Protein AF-F1A5F0-F1 (afdb_monomer_lite)

Radius of gyration: 14.08 Å; chains: 1; bounding box: 28×44×26 Å

pLDDT: mean 87.58, std 7.2, range [50.03, 95.31]

InterPro domains:
  IPR036397 Ribonuclease H superfamily [G3DSA:3.30.420.10] (3-103)
  IPR038717 Tc1-like transposase, DDE domain [PF13358] (21-102)

Organism: Dictyostelium purpureum (NCBI:txid5786)

Secondary structure (DSSP, 8-state):
---EEEEEE-TT--EEEEEESS---HHHHHHHHHHHHHTT-S-TTPEEEE---GGGG-TTTHHHHHHHHHTTT-EEEEPPTT-GGG-THHHHHHHHHHHHHT-

Sequence (103 aa):
ETYNGFFGISHIGETFYKLNDKPNTPEDLVHFLGQSLQKGFFPPGCVVILDNAPLHGYIEIIPALIELFKARGCTLAYLPTYSPKLNPIELYFFYIKRRFYNK

Structure (mmCIF, N/CA/C/O backbone):
data_AF-F1A5F0-F1
#
_entry.id   AF-F1A5F0-F1
#
loop_
_atom_site.group_PDB
_atom_site.id
_atom_site.type_symbol
_atom_site.labe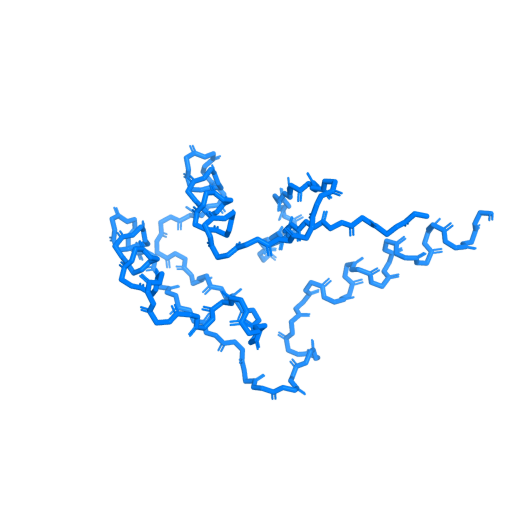l_atom_id
_atom_site.label_alt_id
_atom_site.label_comp_id
_atom_site.label_asym_id
_atom_site.label_entity_id
_atom_site.label_seq_id
_atom_site.pdbx_PDB_ins_code
_atom_site.Cartn_x
_atom_site.Cartn_y
_atom_site.Cartn_z
_atom_site.occupancy
_atom_site.B_iso_or_equiv
_atom_site.auth_seq_id
_atom_site.auth_comp_id
_atom_site.auth_asym_id
_atom_site.auth_atom_id
_atom_site.pdbx_PDB_model_num
ATOM 1 N N . GLU A 1 1 ? 13.393 19.123 -1.236 1.00 56.94 1 GLU A N 1
ATOM 2 C CA . GLU A 1 1 ? 13.825 17.717 -1.381 1.00 56.94 1 GLU A CA 1
ATOM 3 C C . GLU A 1 1 ? 12.606 16.863 -1.686 1.00 56.94 1 GLU A C 1
ATOM 5 O O . GLU A 1 1 ? 11.527 17.177 -1.188 1.00 56.94 1 GLU A O 1
ATOM 10 N N . THR A 1 2 ? 12.745 15.856 -2.546 1.00 64.31 2 THR A N 1
ATOM 11 C CA . THR A 1 2 ? 11.657 14.924 -2.870 1.00 64.31 2 THR A CA 1
ATOM 12 C C . THR A 1 2 ? 11.820 13.698 -1.981 1.00 64.31 2 THR A C 1
ATOM 14 O O . THR A 1 2 ? 12.813 12.9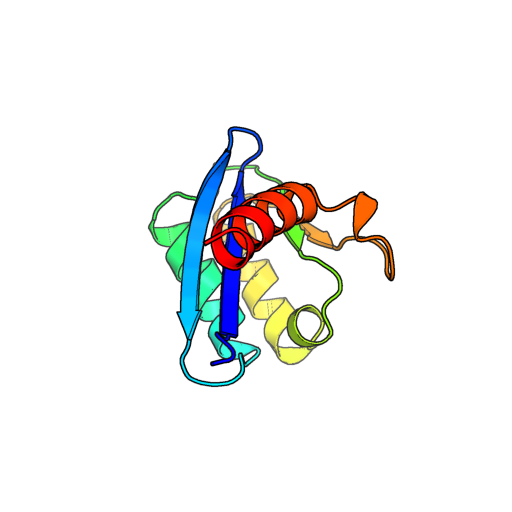91 -2.109 1.00 64.31 2 THR A O 1
ATOM 17 N N . TYR A 1 3 ? 10.876 13.459 -1.073 1.00 73.44 3 TYR A N 1
ATOM 18 C CA . TYR A 1 3 ? 10.885 12.267 -0.223 1.00 73.44 3 TYR A CA 1
ATOM 19 C C . TYR A 1 3 ? 10.136 11.138 -0.932 1.00 73.44 3 TYR A C 1
ATOM 21 O O . TYR A 1 3 ? 8.999 11.334 -1.364 1.00 73.44 3 TYR A O 1
ATOM 29 N N . ASN A 1 4 ? 10.768 9.971 -1.050 1.00 88.69 4 ASN A N 1
ATOM 30 C CA . ASN A 1 4 ? 10.108 8.750 -1.506 1.00 88.69 4 ASN A CA 1
ATOM 31 C C . ASN A 1 4 ? 9.646 7.946 -0.291 1.00 88.69 4 ASN A C 1
ATOM 33 O O . ASN A 1 4 ? 10.110 8.161 0.829 1.00 88.69 4 ASN A O 1
ATOM 37 N N . GLY A 1 5 ? 8.725 7.013 -0.493 1.00 92.56 5 GLY A N 1
ATOM 38 C CA . GLY A 1 5 ? 8.289 6.144 0.587 1.00 92.56 5 GLY A CA 1
ATOM 39 C C . GLY A 1 5 ? 6.998 5.412 0.295 1.00 92.56 5 GLY A C 1
ATOM 40 O O . GLY A 1 5 ? 6.423 5.535 -0.786 1.00 92.56 5 GLY A O 1
ATOM 41 N N . PHE A 1 6 ? 6.550 4.666 1.294 1.00 94.12 6 PHE A N 1
ATOM 42 C CA . PHE A 1 6 ? 5.264 3.988 1.310 1.00 94.12 6 PHE A CA 1
ATOM 43 C C . PHE A 1 6 ? 4.457 4.461 2.510 1.00 94.12 6 PHE A C 1
ATOM 45 O O . PHE A 1 6 ? 5.012 4.761 3.570 1.00 94.12 6 PHE A O 1
ATOM 52 N N . PHE A 1 7 ? 3.142 4.513 2.340 1.00 94.25 7 PHE A N 1
ATOM 53 C CA . PHE A 1 7 ? 2.213 4.919 3.380 1.00 94.25 7 PHE A CA 1
ATOM 54 C C . PHE A 1 7 ? 0.967 4.047 3.289 1.00 94.25 7 PHE A C 1
ATOM 56 O O . PHE A 1 7 ? 0.400 3.867 2.215 1.00 94.25 7 PHE A O 1
ATOM 63 N N . GLY A 1 8 ? 0.550 3.514 4.427 1.00 94.69 8 GLY A N 1
ATOM 64 C CA . GLY A 1 8 ? -0.690 2.784 4.609 1.00 94.69 8 GLY A CA 1
ATOM 65 C C . GLY A 1 8 ? -1.543 3.466 5.666 1.00 94.69 8 GLY A C 1
ATOM 66 O O . GLY A 1 8 ? -1.026 4.059 6.617 1.00 94.69 8 GLY A O 1
ATOM 67 N N . ILE A 1 9 ? -2.856 3.363 5.494 1.00 94.25 9 ILE A N 1
ATOM 68 C CA . ILE A 1 9 ? -3.831 3.841 6.464 1.00 94.25 9 ILE A CA 1
ATOM 69 C C . ILE A 1 9 ? -4.962 2.832 6.640 1.00 94.25 9 ILE A C 1
ATOM 71 O O . ILE A 1 9 ? -5.437 2.252 5.665 1.00 94.25 9 ILE A O 1
ATOM 75 N N . SER A 1 10 ? -5.384 2.617 7.884 1.00 92.94 10 SER A N 1
ATOM 76 C CA . SER A 1 10 ? -6.527 1.769 8.207 1.00 92.94 10 SER A CA 1
ATOM 77 C C . SER A 1 10 ? -7.841 2.559 8.182 1.00 92.94 10 SER A C 1
ATOM 79 O O . SER A 1 10 ? -7.866 3.788 8.241 1.00 92.94 10 SER A O 1
ATOM 81 N N . HIS A 1 11 ? -8.968 1.850 8.141 1.00 88.62 11 HIS A N 1
ATOM 82 C CA . HIS A 1 11 ? -10.306 2.455 8.174 1.00 88.62 11 HIS A CA 1
ATOM 83 C C . HIS A 1 11 ? -10.611 3.241 9.466 1.00 88.62 11 HIS A C 1
ATOM 85 O O . HIS A 1 11 ? -11.533 4.052 9.474 1.00 88.62 11 HIS A O 1
ATOM 91 N N . ILE A 1 12 ? -9.837 3.027 10.537 1.00 90.19 12 ILE A N 1
ATOM 92 C CA . ILE A 1 12 ? -9.920 3.780 11.800 1.00 90.19 12 ILE A CA 1
ATOM 93 C C . ILE A 1 12 ? -8.839 4.865 11.926 1.00 90.19 12 ILE A C 1
ATOM 95 O O . ILE A 1 12 ? -8.724 5.507 12.966 1.00 90.19 12 ILE A O 1
ATOM 99 N N . GLY A 1 13 ? -8.055 5.098 10.869 1.00 88.81 13 GLY A N 1
ATOM 100 C CA . GLY A 1 13 ? -7.067 6.173 10.811 1.00 88.81 13 GLY A CA 1
ATOM 101 C C . GLY A 1 13 ? -5.698 5.839 11.408 1.00 88.81 13 GLY A C 1
ATOM 102 O O . GLY A 1 13 ? -4.874 6.743 11.545 1.00 88.81 13 GLY A O 1
ATOM 103 N N . GLU A 1 14 ? -5.421 4.576 11.739 1.00 92.62 14 GLU A N 1
ATOM 104 C CA . GLU A 1 14 ? -4.062 4.151 12.094 1.00 92.62 14 GLU A CA 1
ATOM 105 C C . GLU A 1 14 ? -3.172 4.196 10.857 1.00 92.62 14 GLU A C 1
ATOM 107 O O . GLU A 1 14 ? -3.607 3.847 9.759 1.00 92.62 14 GLU A O 1
ATOM 112 N N . THR A 1 15 ? -1.915 4.597 11.027 1.00 93.75 15 THR A N 1
ATOM 113 C CA . THR A 1 15 ? -0.981 4.764 9.914 1.00 93.75 15 THR A CA 1
ATOM 114 C C . THR A 1 15 ? 0.252 3.894 10.088 1.00 93.75 15 THR A C 1
ATOM 116 O O . THR A 1 15 ? 0.722 3.648 11.199 1.00 93.75 15 THR A O 1
ATOM 119 N N . PHE A 1 16 ? 0.801 3.451 8.963 1.00 95.31 16 PHE A N 1
ATOM 120 C CA . PHE A 1 16 ? 2.105 2.809 8.899 1.00 95.31 16 PHE A CA 1
ATOM 121 C C . PHE A 1 16 ? 2.836 3.349 7.679 1.00 95.31 16 PHE A C 1
ATOM 123 O O . PHE A 1 16 ? 2.285 3.364 6.580 1.00 95.31 16 PHE A O 1
ATOM 130 N N . TYR A 1 17 ? 4.057 3.841 7.851 1.00 94.69 17 TYR A N 1
ATOM 131 C CA . TYR A 1 17 ? 4.788 4.469 6.757 1.00 94.69 17 TYR A CA 1
ATOM 132 C C . TYR A 1 17 ? 6.288 4.241 6.879 1.00 94.69 17 TYR A C 1
ATOM 134 O O . TYR A 1 17 ? 6.825 4.029 7.965 1.00 94.69 17 TYR A O 1
ATOM 142 N N . LYS A 1 18 ? 6.963 4.306 5.735 1.00 94.31 18 LYS A N 1
ATOM 143 C CA . LYS A 1 18 ? 8.418 4.258 5.626 1.00 94.31 18 LYS A CA 1
ATOM 144 C C . LYS A 1 18 ? 8.853 5.301 4.610 1.00 94.31 18 LYS A C 1
ATOM 146 O O . LYS A 1 18 ? 8.348 5.302 3.491 1.00 94.31 18 LYS A O 1
ATOM 151 N N . LEU A 1 19 ? 9.768 6.178 5.012 1.00 92.69 19 LEU A N 1
ATOM 152 C CA . LEU A 1 19 ? 10.421 7.127 4.114 1.00 92.69 19 LEU A CA 1
ATOM 153 C C . LEU A 1 19 ? 11.719 6.515 3.593 1.00 92.69 19 LEU A C 1
ATOM 155 O O . LEU A 1 19 ? 12.411 5.810 4.327 1.00 92.69 19 LEU A O 1
ATOM 159 N N . ASN A 1 20 ? 12.028 6.801 2.336 1.00 89.56 20 ASN A N 1
ATOM 160 C CA . ASN A 1 20 ? 13.194 6.311 1.624 1.00 89.56 20 ASN A CA 1
ATOM 161 C C . ASN A 1 20 ? 13.915 7.493 0.961 1.00 89.56 20 ASN A C 1
ATOM 163 O O . ASN A 1 20 ? 13.290 8.338 0.314 1.00 89.56 20 ASN A O 1
ATOM 167 N N . ASP A 1 21 ? 15.244 7.507 1.057 1.00 88.75 21 ASP A N 1
ATOM 168 C CA . ASP A 1 21 ? 16.089 8.523 0.407 1.00 88.75 21 ASP A CA 1
ATOM 169 C C . ASP A 1 21 ? 16.289 8.252 -1.094 1.00 88.75 21 ASP A C 1
ATOM 171 O O . ASP A 1 21 ? 16.799 9.088 -1.839 1.00 88.75 21 ASP A O 1
ATOM 175 N N . LYS A 1 22 ? 15.892 7.062 -1.553 1.00 89.12 22 LYS A N 1
ATOM 176 C CA . LYS A 1 22 ? 16.010 6.587 -2.935 1.00 89.12 22 LYS A CA 1
ATOM 177 C C . LYS A 1 22 ? 14.622 6.290 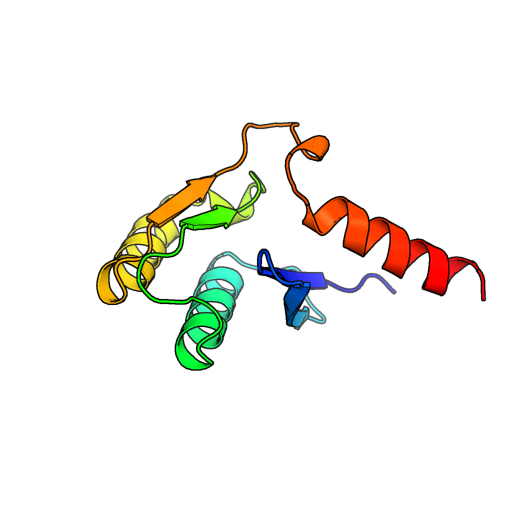-3.513 1.00 89.12 22 LYS A C 1
ATOM 179 O O . LYS A 1 22 ? 13.690 6.076 -2.736 1.00 89.12 22 LYS A O 1
ATOM 184 N N . PRO A 1 23 ? 14.464 6.264 -4.849 1.00 90.62 23 PRO A N 1
ATOM 185 C CA . PRO A 1 23 ? 13.236 5.788 -5.477 1.00 90.62 23 PRO A CA 1
ATOM 186 C C . PRO A 1 23 ? 12.874 4.380 -4.995 1.00 90.62 23 PRO A C 1
ATOM 188 O O . PRO A 1 23 ? 13.758 3.546 -4.816 1.00 90.62 23 PRO A O 1
ATOM 191 N N . ASN A 1 24 ? 11.580 4.135 -4.797 1.00 91.12 24 ASN A N 1
ATOM 192 C CA . ASN A 1 24 ? 11.072 2.841 -4.348 1.00 91.12 24 ASN A CA 1
ATOM 193 C C . ASN A 1 24 ? 11.292 1.755 -5.412 1.00 91.12 24 ASN A C 1
ATOM 195 O O . ASN A 1 24 ? 11.068 2.009 -6.600 1.00 91.12 24 ASN A O 1
ATOM 199 N N . THR A 1 25 ? 11.621 0.536 -4.980 1.00 91.44 25 THR A N 1
ATOM 200 C CA . THR A 1 25 ? 11.616 -0.664 -5.834 1.00 91.44 25 THR A CA 1
ATOM 201 C C . THR A 1 25 ? 10.459 -1.620 -5.488 1.00 91.44 25 THR A C 1
ATOM 203 O O . THR A 1 25 ? 9.849 -1.496 -4.419 1.00 91.44 25 THR A O 1
ATOM 206 N N . PRO A 1 26 ? 10.119 -2.581 -6.369 1.00 90.00 26 PRO A N 1
ATOM 207 C CA . PRO A 1 26 ? 9.161 -3.645 -6.054 1.00 90.00 26 PRO A CA 1
ATOM 208 C C . PRO A 1 26 ? 9.531 -4.445 -4.791 1.00 90.00 26 PRO A C 1
ATOM 210 O O . PRO A 1 26 ? 8.660 -4.804 -3.999 1.00 90.00 26 PRO A O 1
ATOM 213 N N . GLU A 1 27 ? 10.820 -4.679 -4.544 1.00 89.44 27 GLU A N 1
ATOM 214 C CA . GLU A 1 27 ? 11.314 -5.369 -3.347 1.00 89.44 27 GLU A CA 1
ATO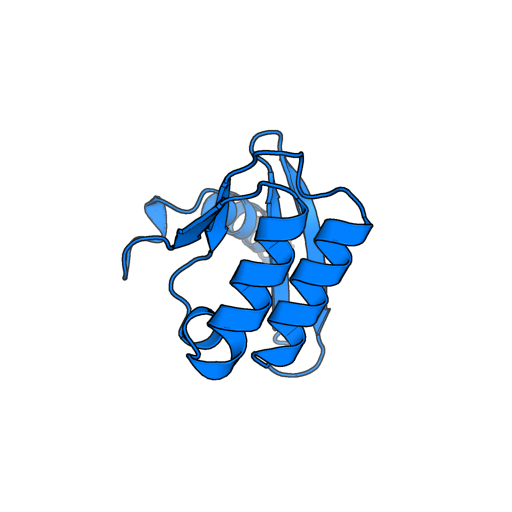M 215 C C . GLU A 1 27 ? 11.065 -4.546 -2.078 1.00 89.44 27 GLU A C 1
ATOM 217 O O . GLU A 1 27 ? 10.676 -5.100 -1.045 1.00 89.44 27 GLU A O 1
ATOM 222 N N . ASP A 1 28 ? 11.227 -3.219 -2.155 1.00 92.31 28 ASP A N 1
ATOM 223 C CA . ASP A 1 28 ? 10.921 -2.331 -1.033 1.00 92.31 28 ASP A CA 1
ATOM 224 C C . ASP A 1 28 ? 9.438 -2.396 -0.647 1.00 92.31 28 ASP A C 1
ATOM 226 O O . ASP A 1 28 ? 9.120 -2.322 0.544 1.00 92.31 28 ASP A O 1
ATOM 230 N N . LEU A 1 29 ? 8.532 -2.578 -1.619 1.00 92.12 29 LEU A N 1
ATOM 231 C CA . LEU A 1 29 ? 7.104 -2.779 -1.351 1.00 92.12 29 LEU A CA 1
ATOM 232 C C . LEU A 1 29 ? 6.868 -4.076 -0.574 1.00 92.12 29 LEU A C 1
ATOM 234 O O . LEU A 1 29 ? 6.183 -4.061 0.449 1.00 92.12 29 LEU A O 1
ATOM 238 N N . VAL A 1 30 ? 7.442 -5.195 -1.030 1.00 91.31 30 VAL A N 1
ATOM 239 C CA . VAL A 1 30 ? 7.310 -6.494 -0.346 1.00 91.31 30 VAL A CA 1
ATOM 240 C C . VAL A 1 30 ? 7.830 -6.387 1.087 1.00 91.31 30 VAL A C 1
ATOM 242 O O . VAL A 1 30 ? 7.178 -6.844 2.029 1.00 91.31 30 VAL A O 1
ATOM 245 N N . HIS A 1 31 ? 8.971 -5.722 1.274 1.00 92.62 31 HIS A N 1
ATOM 246 C CA . HIS A 1 31 ? 9.545 -5.494 2.592 1.00 92.62 31 HIS A CA 1
ATOM 247 C C . HIS A 1 31 ? 8.644 -4.619 3.473 1.00 92.62 31 HIS A C 1
ATOM 249 O O . HIS A 1 31 ? 8.385 -4.967 4.625 1.00 92.62 31 HIS A O 1
ATOM 255 N N . PHE A 1 32 ? 8.131 -3.509 2.938 1.00 94.75 32 PHE A N 1
ATOM 256 C CA . PHE A 1 32 ? 7.226 -2.609 3.649 1.00 94.75 32 PHE A CA 1
ATOM 257 C C . PHE A 1 32 ? 5.953 -3.329 4.114 1.00 94.75 32 PHE A C 1
ATOM 259 O O . PHE A 1 32 ? 5.573 -3.234 5.285 1.00 94.75 32 PHE A O 1
ATOM 266 N N . LEU A 1 33 ? 5.315 -4.099 3.230 1.00 93.31 33 LEU A N 1
ATOM 267 C CA . LEU A 1 33 ? 4.115 -4.869 3.559 1.00 93.31 33 LEU A CA 1
ATOM 268 C C . LEU A 1 33 ? 4.421 -5.985 4.566 1.00 93.31 33 LEU A C 1
ATOM 270 O O . LEU A 1 33 ? 3.666 -6.177 5.519 1.00 93.31 33 LEU A O 1
ATOM 274 N N . GLY A 1 34 ? 5.563 -6.664 4.428 1.00 92.19 34 GLY A N 1
ATOM 275 C CA . GLY A 1 34 ? 6.026 -7.662 5.391 1.00 92.19 34 GLY A CA 1
ATOM 276 C C . GLY A 1 34 ? 6.238 -7.082 6.791 1.00 92.19 34 GLY A C 1
ATOM 277 O O . GLY A 1 34 ? 5.784 -7.660 7.779 1.00 92.19 34 GLY A O 1
ATOM 278 N N . GLN A 1 35 ? 6.865 -5.908 6.891 1.00 94.19 35 GLN A N 1
ATOM 279 C CA . GLN A 1 35 ? 7.047 -5.200 8.160 1.00 94.19 35 GLN A CA 1
ATOM 280 C C . GLN A 1 35 ? 5.713 -4.761 8.766 1.00 94.19 35 GLN A C 1
ATOM 282 O O . GLN A 1 35 ? 5.482 -4.975 9.956 1.00 94.19 35 GLN A O 1
ATOM 287 N N . SER A 1 36 ? 4.822 -4.204 7.946 1.00 94.00 36 SER A N 1
ATOM 288 C CA . SER A 1 36 ? 3.479 -3.788 8.365 1.00 94.00 36 SER A CA 1
ATOM 289 C C . SER A 1 36 ? 2.709 -4.974 8.966 1.00 94.00 36 SER A C 1
ATOM 291 O O . SER A 1 36 ? 2.120 -4.878 10.043 1.00 94.00 36 SER A O 1
ATOM 293 N N . LEU A 1 37 ? 2.807 -6.144 8.330 1.00 89.94 37 LEU A N 1
ATOM 294 C CA . LEU A 1 37 ? 2.201 -7.388 8.799 1.00 89.94 37 LEU A CA 1
ATOM 295 C C . LEU A 1 37 ? 2.796 -7.903 10.114 1.00 89.94 37 LEU A C 1
ATOM 297 O O . LEU A 1 37 ? 2.059 -8.344 11.001 1.00 89.94 37 LEU A O 1
ATOM 301 N N . GLN A 1 38 ? 4.120 -7.854 10.262 1.00 90.00 38 GLN A N 1
ATOM 302 C CA . GLN A 1 38 ? 4.802 -8.235 11.504 1.00 90.00 38 GLN A CA 1
ATOM 303 C C . GLN A 1 38 ? 4.440 -7.308 12.667 1.00 90.00 38 GLN A C 1
ATOM 305 O O . GLN A 1 38 ? 4.366 -7.755 13.808 1.00 90.00 38 GLN A O 1
ATOM 310 N N . LYS A 1 39 ? 4.179 -6.031 12.377 1.00 92.50 39 LYS A N 1
ATOM 311 C CA . LYS A 1 39 ? 3.779 -5.020 13.361 1.00 92.50 39 LYS A CA 1
ATOM 312 C C . LYS A 1 39 ? 2.285 -5.040 13.692 1.00 92.50 39 LYS A C 1
ATOM 314 O O . LYS A 1 39 ? 1.850 -4.236 14.505 1.00 92.50 39 LYS A O 1
ATOM 319 N N . GLY A 1 40 ? 1.519 -5.964 13.106 1.00 90.50 40 GLY A N 1
ATOM 320 C CA . GLY A 1 40 ? 0.091 -6.122 13.389 1.00 90.50 40 GLY A CA 1
ATOM 321 C C . GLY A 1 40 ? -0.799 -5.080 12.714 1.00 90.50 40 GLY A C 1
ATOM 322 O O . GLY A 1 40 ? -1.962 -4.968 13.078 1.00 90.50 40 GLY A O 1
ATOM 323 N N . PHE A 1 41 ? -0.284 -4.346 11.723 1.00 93.25 41 PHE A N 1
ATOM 324 C CA . PHE A 1 41 ? -1.044 -3.310 11.018 1.00 93.25 41 PHE A CA 1
ATOM 325 C C . PHE A 1 41 ? -2.203 -3.869 10.178 1.00 93.25 41 PHE A C 1
ATOM 327 O O . PHE A 1 41 ? -3.150 -3.153 9.872 1.00 93.25 41 PHE A O 1
ATOM 334 N N . PHE A 1 42 ? -2.135 -5.149 9.804 1.00 91.25 42 PHE A N 1
ATOM 335 C CA . PHE A 1 42 ? -3.194 -5.846 9.080 1.00 91.25 42 PHE A CA 1
ATOM 336 C C . PHE A 1 42 ? -3.959 -6.771 10.037 1.00 91.25 42 PHE A C 1
ATOM 338 O O . PHE A 1 42 ? -3.428 -7.826 10.414 1.00 91.25 42 PHE A O 1
ATOM 345 N N . PRO A 1 43 ? -5.190 -6.408 10.443 1.00 89.25 43 PRO A N 1
ATOM 346 C CA . PRO A 1 43 ? -6.055 -7.301 11.198 1.00 89.25 43 PRO A CA 1
ATOM 347 C C . PRO A 1 43 ? -6.362 -8.577 10.397 1.00 89.25 43 PRO A C 1
ATOM 349 O O . PRO A 1 43 ? -6.506 -8.505 9.173 1.00 89.25 43 PRO A O 1
ATOM 352 N N . PRO A 1 44 ? -6.511 -9.745 11.048 1.00 89.06 44 PRO A N 1
ATOM 353 C CA . PRO A 1 44 ? -6.921 -10.967 10.360 1.00 89.06 44 PRO A CA 1
ATOM 354 C C . PRO A 1 44 ? -8.205 -10.760 9.548 1.00 89.06 44 PRO A C 1
ATOM 356 O O . PRO A 1 44 ? -9.162 -10.161 10.038 1.00 89.06 44 PRO A O 1
ATOM 359 N N . GLY A 1 45 ? -8.231 -11.258 8.310 1.00 90.25 45 GLY A N 1
ATOM 360 C CA . GLY A 1 45 ? -9.403 -11.128 7.436 1.00 90.25 45 GLY A CA 1
ATOM 361 C C . GLY A 1 45 ? -9.577 -9.761 6.767 1.00 90.25 45 GLY A C 1
ATOM 362 O O . GLY A 1 45 ? -10.581 -9.554 6.088 1.00 90.25 45 GLY A O 1
ATOM 363 N N . CYS A 1 46 ? -8.647 -8.813 6.938 1.00 92.25 46 CYS A N 1
ATOM 364 C CA . CYS A 1 46 ? -8.790 -7.498 6.319 1.00 92.25 46 CYS A CA 1
ATOM 365 C C . CYS A 1 46 ? -8.605 -7.538 4.794 1.00 92.25 46 CYS A C 1
ATOM 367 O O . CYS A 1 46 ? -7.920 -8.405 4.240 1.00 92.25 46 CYS A O 1
ATOM 369 N N . VAL A 1 47 ? -9.162 -6.531 4.122 1.00 92.56 47 VAL A N 1
ATOM 370 C CA . VAL A 1 47 ? -8.888 -6.258 2.710 1.00 92.56 47 VAL A CA 1
ATOM 371 C C . VAL A 1 47 ? -7.795 -5.199 2.624 1.00 92.56 47 VAL A C 1
ATOM 373 O O . VAL A 1 47 ? -7.960 -4.083 3.115 1.00 92.56 47 VAL A O 1
ATOM 376 N N . VAL A 1 48 ? -6.681 -5.558 1.998 1.00 92.06 48 VAL A N 1
ATOM 377 C CA . VAL A 1 48 ? -5.572 -4.656 1.700 1.00 92.06 48 VAL A CA 1
ATOM 378 C C . VAL A 1 48 ? -5.800 -4.073 0.319 1.00 92.06 48 VAL A C 1
ATOM 380 O O . VAL A 1 48 ? -5.855 -4.808 -0.663 1.00 92.06 48 VAL A O 1
ATOM 383 N N . ILE A 1 49 ? -5.950 -2.754 0.254 1.00 91.81 49 ILE A N 1
ATOM 384 C CA . ILE A 1 49 ? -6.201 -2.029 -0.988 1.00 91.81 49 ILE A CA 1
ATOM 385 C C . ILE A 1 49 ? -4.917 -1.303 -1.383 1.00 91.81 49 ILE A C 1
ATOM 387 O O . ILE A 1 49 ? -4.463 -0.416 -0.661 1.00 91.81 49 ILE A O 1
ATOM 391 N N . LEU A 1 50 ? -4.345 -1.672 -2.526 1.00 91.69 50 LEU A N 1
ATOM 392 C CA . LEU A 1 50 ? -3.239 -0.946 -3.148 1.00 91.69 50 LEU A CA 1
ATOM 393 C C . LEU A 1 50 ? -3.771 -0.036 -4.258 1.00 91.69 50 LEU A C 1
ATOM 395 O O . LEU A 1 50 ? -4.740 -0.371 -4.945 1.00 91.69 50 LEU A O 1
ATOM 399 N N . ASP A 1 51 ? -3.141 1.121 -4.458 1.00 88.12 51 ASP A N 1
ATOM 400 C CA . ASP A 1 51 ? -3.377 1.891 -5.678 1.00 88.12 51 ASP A CA 1
ATOM 401 C C . ASP A 1 51 ? -2.787 1.159 -6.899 1.00 88.12 51 ASP A C 1
ATOM 403 O O . ASP A 1 51 ? -2.043 0.181 -6.771 1.00 88.12 51 ASP A O 1
ATOM 407 N N . ASN A 1 52 ? -3.127 1.625 -8.100 1.00 85.12 52 ASN A N 1
ATOM 408 C CA . ASN A 1 52 ? -2.636 1.024 -9.338 1.00 85.12 52 ASN A CA 1
ATOM 409 C C . ASN A 1 52 ? -1.293 1.628 -9.797 1.00 85.12 52 ASN A C 1
ATOM 411 O O . ASN A 1 52 ? -1.092 1.869 -10.989 1.00 85.12 52 ASN A O 1
ATOM 415 N N . ALA A 1 53 ? -0.391 1.952 -8.862 1.00 84.94 53 ALA A N 1
ATOM 416 C CA . ALA A 1 53 ? 0.958 2.373 -9.222 1.00 84.94 53 ALA A CA 1
ATOM 417 C C . ALA A 1 53 ? 1.664 1.248 -10.006 1.00 84.94 53 ALA A C 1
ATOM 419 O O . ALA A 1 53 ? 1.557 0.085 -9.609 1.00 84.94 53 ALA A O 1
ATOM 420 N N . PRO A 1 54 ? 2.442 1.553 -11.069 1.00 83.44 54 PRO A N 1
ATOM 421 C CA . PRO A 1 54 ? 3.138 0.529 -11.856 1.00 83.44 54 PRO A CA 1
ATOM 422 C C . PRO A 1 54 ? 3.966 -0.438 -10.999 1.00 83.44 54 PRO A C 1
ATOM 424 O O . PRO A 1 54 ? 4.003 -1.633 -11.268 1.00 83.44 54 PRO A O 1
ATOM 427 N N . LEU A 1 55 ? 4.558 0.075 -9.915 1.00 84.81 55 LEU A N 1
ATOM 428 C CA . LEU A 1 55 ? 5.350 -0.681 -8.944 1.00 84.81 55 LEU A CA 1
ATOM 429 C C . LEU A 1 55 ? 4.560 -1.800 -8.241 1.00 84.81 55 LEU A C 1
ATOM 431 O O . LEU A 1 55 ? 5.139 -2.825 -7.899 1.00 84.81 55 LEU A O 1
ATOM 435 N N . HIS A 1 56 ? 3.246 -1.650 -8.063 1.00 80.38 56 HIS A N 1
ATOM 436 C CA . HIS A 1 56 ? 2.400 -2.638 -7.384 1.00 80.38 56 HIS A CA 1
ATOM 437 C C . HIS A 1 56 ? 1.951 -3.794 -8.294 1.00 80.38 56 HIS A C 1
ATOM 439 O O . HIS A 1 56 ? 1.462 -4.812 -7.799 1.00 80.38 56 HIS A O 1
ATOM 445 N N . GLY A 1 57 ? 2.095 -3.632 -9.614 1.00 75.00 57 GLY A N 1
ATOM 446 C CA . GLY A 1 57 ? 1.643 -4.579 -10.636 1.00 75.00 57 GLY A CA 1
ATOM 447 C C . GLY A 1 57 ? 2.755 -5.421 -11.268 1.00 75.00 57 GLY A C 1
ATOM 448 O O . GLY A 1 57 ? 2.502 -6.095 -12.266 1.00 75.00 57 GLY A O 1
ATOM 449 N N . TYR A 1 58 ? 3.982 -5.385 -10.737 1.00 80.44 58 TYR A N 1
ATOM 450 C CA . TYR A 1 58 ? 5.081 -6.198 -11.263 1.00 80.44 58 TYR A CA 1
ATOM 451 C C . TYR A 1 58 ? 4.793 -7.687 -11.056 1.00 80.44 58 TYR A C 1
ATOM 453 O O . TYR A 1 58 ? 4.670 -8.163 -9.928 1.00 80.44 58 TYR A O 1
ATOM 461 N N . ILE A 1 59 ? 4.716 -8.432 -12.161 1.00 75.00 59 ILE A N 1
ATOM 462 C CA . ILE A 1 59 ? 4.311 -9.845 -12.162 1.00 75.00 59 ILE A CA 1
ATOM 463 C C . ILE A 1 59 ? 5.192 -10.722 -11.264 1.00 75.00 59 ILE A C 1
ATOM 465 O O . ILE A 1 59 ? 4.711 -11.692 -10.687 1.00 75.00 59 ILE A O 1
ATOM 469 N N . GLU A 1 60 ? 6.459 -10.343 -11.101 1.00 82.75 60 GLU A N 1
ATOM 470 C CA . GLU A 1 60 ? 7.451 -11.060 -10.300 1.00 82.75 60 GLU A CA 1
ATOM 471 C C . GLU A 1 60 ? 7.156 -11.005 -8.793 1.00 82.75 60 GLU A C 1
ATOM 473 O O . GLU A 1 60 ? 7.425 -11.972 -8.083 1.00 82.75 60 GLU A O 1
ATOM 478 N N . ILE A 1 61 ? 6.555 -9.917 -8.295 1.00 83.69 61 ILE A N 1
ATOM 479 C CA . ILE A 1 61 ? 6.268 -9.753 -6.860 1.00 83.69 61 ILE A CA 1
ATOM 480 C C . ILE A 1 61 ? 4.861 -10.211 -6.466 1.00 83.69 61 ILE A C 1
ATOM 482 O O . ILE A 1 61 ? 4.624 -10.490 -5.291 1.00 83.69 61 ILE A O 1
ATOM 486 N N . ILE A 1 62 ? 3.930 -10.329 -7.421 1.00 84.94 62 ILE A N 1
ATOM 487 C CA . I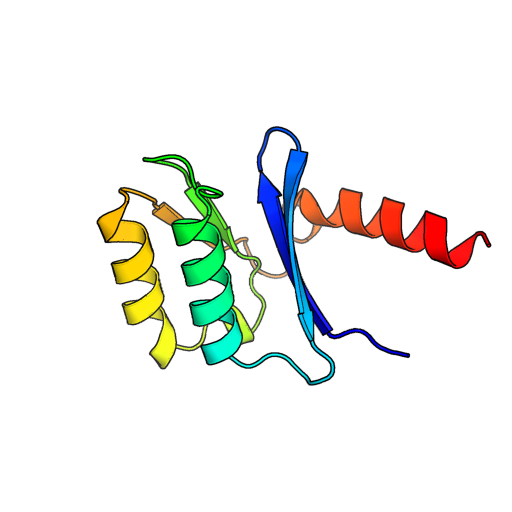LE A 1 62 ? 2.539 -10.737 -7.157 1.00 84.94 62 ILE A CA 1
ATOM 488 C C . ILE A 1 62 ? 2.465 -12.058 -6.364 1.00 84.94 62 ILE A C 1
ATOM 490 O O . ILE A 1 62 ? 1.744 -12.085 -5.363 1.00 84.94 62 ILE A O 1
ATOM 494 N N . PRO A 1 63 ? 3.214 -13.129 -6.711 1.00 88.12 63 PRO A N 1
ATOM 495 C CA . PRO A 1 63 ? 3.198 -14.367 -5.931 1.00 88.12 63 PRO A CA 1
ATOM 496 C C . PRO A 1 63 ? 3.622 -14.161 -4.473 1.00 88.12 63 PRO A C 1
ATOM 498 O O . PRO A 1 63 ? 2.980 -14.684 -3.565 1.00 88.12 63 PRO A O 1
ATOM 501 N N . ALA A 1 64 ? 4.662 -13.353 -4.237 1.00 87.31 64 ALA A N 1
ATOM 502 C CA . ALA A 1 64 ? 5.146 -13.057 -2.892 1.00 87.31 64 ALA A CA 1
ATOM 503 C C . ALA A 1 64 ? 4.106 -12.282 -2.069 1.00 87.31 64 ALA A C 1
ATOM 505 O O . ALA A 1 64 ? 3.902 -12.585 -0.894 1.00 87.31 64 ALA A O 1
ATOM 506 N N . LEU A 1 65 ? 3.411 -11.319 -2.685 1.00 86.88 65 LEU A N 1
ATOM 507 C CA . LEU A 1 65 ? 2.339 -10.569 -2.029 1.00 86.88 65 LEU A CA 1
ATOM 508 C C . LEU A 1 65 ? 1.146 -11.464 -1.680 1.00 86.88 65 LEU A C 1
ATOM 510 O O . LEU A 1 65 ? 0.632 -11.393 -0.564 1.00 86.88 65 LEU A O 1
ATOM 514 N N . ILE A 1 66 ? 0.722 -12.327 -2.607 1.00 87.38 66 ILE A N 1
ATOM 515 C CA . ILE A 1 66 ? -0.385 -13.261 -2.372 1.00 87.38 66 ILE A CA 1
ATOM 516 C C . ILE A 1 66 ? -0.062 -14.183 -1.194 1.00 87.38 66 ILE A C 1
ATOM 518 O O . ILE A 1 66 ? -0.877 -14.300 -0.280 1.00 87.38 66 ILE A O 1
ATOM 522 N N . GLU A 1 67 ? 1.123 -14.797 -1.172 1.00 88.75 67 GLU A N 1
ATOM 523 C CA . GLU A 1 67 ? 1.524 -15.692 -0.080 1.00 88.75 67 GLU A CA 1
ATOM 524 C C . GLU A 1 67 ? 1.636 -14.956 1.264 1.00 88.75 67 GLU A C 1
ATOM 526 O O . GLU A 1 67 ? 1.155 -15.455 2.287 1.00 88.75 67 GLU A O 1
ATOM 531 N N . LEU A 1 68 ? 2.176 -13.731 1.260 1.00 87.25 68 LEU A N 1
ATOM 532 C CA . LEU A 1 68 ? 2.276 -12.886 2.451 1.00 87.25 68 LEU A CA 1
ATOM 533 C C . LEU A 1 68 ? 0.905 -12.639 3.104 1.00 87.25 68 LEU A C 1
ATOM 535 O O . LEU A 1 68 ? 0.770 -12.744 4.325 1.00 87.25 68 LEU A O 1
ATOM 539 N N . PHE A 1 69 ? -0.116 -12.327 2.301 1.00 88.38 69 PHE A N 1
ATOM 540 C CA . PHE A 1 69 ? -1.461 -12.033 2.804 1.00 88.38 69 PHE A CA 1
ATOM 541 C C . PHE A 1 69 ? -2.284 -13.290 3.098 1.00 88.38 69 PHE A C 1
ATOM 543 O O . PHE A 1 69 ? -3.026 -13.321 4.087 1.00 88.38 69 PHE A O 1
ATOM 550 N N . LYS A 1 70 ? -2.105 -14.358 2.313 1.00 86.44 70 LYS A N 1
ATOM 551 C CA . LYS A 1 70 ? -2.781 -15.648 2.505 1.00 86.44 70 LYS A CA 1
ATOM 552 C C . LYS A 1 70 ? -2.479 -16.256 3.870 1.00 86.44 70 LYS A C 1
ATOM 554 O O . LYS A 1 70 ? -3.400 -16.727 4.535 1.00 86.44 70 LYS A O 1
ATOM 559 N N . ALA A 1 71 ? -1.233 -16.161 4.339 1.00 79.81 71 ALA A N 1
ATOM 560 C CA . ALA A 1 71 ? -0.829 -16.625 5.670 1.00 79.81 71 ALA A CA 1
ATOM 561 C C . ALA A 1 71 ? -1.611 -15.966 6.828 1.00 79.81 71 ALA A C 1
ATOM 563 O O . ALA A 1 71 ? -1.573 -16.444 7.960 1.00 79.81 71 ALA A O 1
ATOM 564 N N . ARG A 1 72 ? -2.312 -14.856 6.566 1.00 82.31 72 ARG A N 1
ATOM 565 C CA . ARG A 1 72 ? -3.055 -14.059 7.555 1.00 82.31 72 ARG A CA 1
ATOM 566 C C . ARG A 1 72 ? -4.543 -13.945 7.232 1.00 82.31 72 ARG A C 1
ATOM 568 O O . ARG A 1 72 ? -5.247 -13.155 7.859 1.00 82.31 72 ARG A O 1
ATOM 575 N N . GLY A 1 73 ? -5.013 -14.704 6.240 1.00 89.69 73 GLY A N 1
ATOM 576 C CA . GLY A 1 73 ? -6.387 -14.634 5.747 1.00 89.69 73 GLY A CA 1
ATOM 577 C C . GLY A 1 73 ? -6.760 -13.266 5.172 1.00 89.69 73 GLY A C 1
ATOM 578 O O . GLY A 1 73 ? -7.940 -12.945 5.096 1.00 89.69 73 GLY A O 1
ATOM 579 N N . CYS A 1 74 ? -5.778 -12.437 4.817 1.00 91.75 74 CYS A N 1
ATOM 580 C CA . CYS A 1 74 ? -6.015 -11.119 4.241 1.00 91.75 74 CYS A CA 1
ATOM 581 C C . CYS A 1 74 ? -6.254 -11.247 2.733 1.00 91.75 74 CYS A C 1
ATOM 583 O O . CYS A 1 74 ? -5.652 -12.092 2.070 1.00 91.75 74 CYS A O 1
ATOM 585 N N . THR A 1 75 ? -7.106 -10.383 2.185 1.00 91.00 75 THR A N 1
ATOM 586 C CA . THR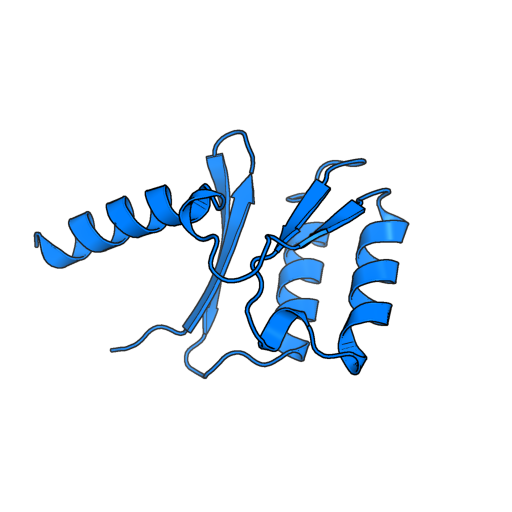 A 1 75 ? -7.359 -10.317 0.737 1.00 91.00 75 THR A CA 1
ATOM 587 C C . THR A 1 75 ? -6.651 -9.108 0.147 1.00 91.00 75 THR A C 1
ATOM 589 O O . THR A 1 75 ? -6.782 -8.010 0.680 1.00 91.00 75 THR A O 1
ATOM 592 N N . LEU A 1 76 ? -5.929 -9.293 -0.956 1.00 89.88 76 LEU A N 1
ATOM 593 C CA . LEU A 1 76 ? -5.323 -8.199 -1.712 1.00 89.88 76 LEU A CA 1
ATOM 594 C C . LEU A 1 76 ? -6.279 -7.729 -2.814 1.00 89.88 76 LEU A C 1
ATOM 596 O O . LEU A 1 76 ? -6.764 -8.539 -3.602 1.00 89.88 76 LEU A O 1
ATOM 600 N N . ALA A 1 77 ? -6.527 -6.425 -2.878 1.00 90.00 77 ALA A N 1
ATOM 601 C CA . ALA A 1 77 ? -7.320 -5.769 -3.907 1.00 90.00 77 ALA A CA 1
ATOM 602 C C . ALA A 1 77 ? -6.580 -4.541 -4.453 1.00 90.00 77 ALA A C 1
ATOM 604 O O . ALA A 1 77 ? -5.781 -3.913 -3.757 1.00 90.00 77 ALA A O 1
ATOM 605 N N . TYR A 1 78 ? -6.883 -4.180 -5.697 1.00 89.62 78 TYR A N 1
ATOM 606 C CA . TYR A 1 78 ? -6.318 -3.011 -6.364 1.00 89.62 78 TYR A CA 1
ATOM 607 C C . TYR A 1 78 ? -7.417 -2.005 -6.678 1.00 89.62 78 TYR A C 1
ATOM 609 O O . TYR A 1 78 ? -8.532 -2.381 -7.050 1.00 89.62 78 TYR A O 1
ATOM 617 N N . LEU A 1 79 ? -7.102 -0.718 -6.559 1.00 90.62 79 LEU A N 1
ATOM 618 C CA . LEU A 1 79 ? -7.994 0.331 -7.035 1.00 90.62 79 LEU A CA 1
ATOM 619 C C . LEU A 1 79 ? -8.072 0.335 -8.567 1.00 90.62 79 LEU A C 1
ATOM 621 O O . LEU A 1 79 ? -7.072 0.061 -9.236 1.00 90.62 79 LEU A O 1
ATOM 625 N N . PRO A 1 80 ? -9.224 0.720 -9.147 1.00 87.69 80 PRO A N 1
ATOM 626 C CA . PRO A 1 80 ? -9.317 0.955 -10.580 1.00 87.69 80 PRO A CA 1
ATOM 627 C C . PRO A 1 80 ? -8.314 2.023 -11.039 1.00 87.69 80 PRO A C 1
ATOM 629 O O . PRO A 1 80 ? -8.041 3.001 -10.333 1.00 87.69 80 PRO A O 1
ATOM 632 N N . THR A 1 81 ? -7.788 1.870 -12.255 1.00 85.44 81 THR A N 1
ATOM 633 C CA . THR A 1 81 ? -6.865 2.844 -12.854 1.00 85.44 81 THR A CA 1
ATOM 634 C C . THR A 1 81 ? -7.484 4.244 -12.878 1.00 85.44 81 THR A C 1
ATOM 636 O O . THR A 1 81 ? -8.689 4.402 -13.081 1.00 85.44 81 THR A O 1
ATOM 639 N N . TYR A 1 82 ? -6.657 5.271 -12.660 1.00 81.44 82 TYR A N 1
ATOM 640 C CA . TYR A 1 82 ? -7.058 6.685 -12.670 1.00 81.44 82 TYR A CA 1
ATOM 641 C C . TYR A 1 82 ? -8.199 7.041 -11.700 1.00 81.44 82 TYR A C 1
ATOM 643 O O . TYR A 1 82 ? -8.902 8.028 -11.909 1.00 81.44 82 TYR A O 1
ATOM 651 N N . SER A 1 83 ? -8.361 6.278 -10.612 1.00 86.06 83 SER A N 1
ATOM 652 C CA . SER A 1 83 ? -9.411 6.501 -9.607 1.00 86.06 83 SER A CA 1
ATOM 653 C C . SER A 1 83 ? -8.872 6.949 -8.237 1.00 86.06 83 SER A C 1
ATOM 655 O O . SER A 1 83 ? -9.245 6.366 -7.219 1.00 86.06 83 SER A O 1
ATOM 657 N N . PRO A 1 84 ? -8.043 8.013 -8.150 1.00 82.75 84 PRO A N 1
ATOM 658 C CA . PRO A 1 84 ? -7.472 8.465 -6.877 1.00 82.75 84 PRO A CA 1
ATOM 659 C C . PRO A 1 84 ? -8.549 8.912 -5.878 1.00 82.75 84 PRO A C 1
ATOM 661 O O . PRO A 1 84 ? -8.372 8.780 -4.675 1.00 82.75 84 PRO A O 1
ATOM 664 N N . LYS A 1 85 ? -9.719 9.361 -6.358 1.00 84.62 85 LYS A N 1
ATOM 665 C CA . LYS A 1 85 ? -10.863 9.730 -5.504 1.00 84.62 85 LYS A CA 1
ATOM 666 C C . LYS A 1 85 ? -11.415 8.562 -4.678 1.00 84.62 85 LYS A C 1
ATOM 668 O O . LYS A 1 85 ? -12.112 8.806 -3.700 1.00 84.62 85 LYS A O 1
ATOM 673 N N . LEU A 1 86 ? -11.134 7.320 -5.081 1.00 86.38 86 LEU A N 1
ATOM 674 C CA . LEU A 1 86 ? -11.516 6.118 -4.340 1.00 86.38 86 LEU A CA 1
ATOM 675 C C . LEU A 1 86 ? -10.481 5.724 -3.283 1.00 86.38 86 LEU A C 1
ATOM 677 O O . LEU A 1 86 ? -10.747 4.809 -2.514 1.00 86.38 86 LEU A O 1
ATOM 681 N N . ASN A 1 87 ? -9.323 6.389 -3.239 1.00 90.00 87 ASN A N 1
ATOM 682 C CA . ASN A 1 87 ? -8.277 6.119 -2.268 1.00 90.00 87 ASN A CA 1
ATOM 683 C C . ASN A 1 87 ? -8.383 7.096 -1.080 1.00 90.00 87 ASN A C 1
ATOM 685 O O . ASN A 1 87 ? -8.017 8.266 -1.225 1.00 90.00 87 ASN A O 1
ATOM 689 N N . PRO A 1 88 ? -8.842 6.663 0.113 1.00 86.44 88 PRO A N 1
ATOM 690 C CA . PRO A 1 88 ? -8.998 7.556 1.264 1.00 86.44 88 PRO A CA 1
ATOM 691 C C . PRO A 1 88 ? -7.689 8.231 1.699 1.00 86.44 88 PRO A C 1
ATOM 693 O O . PRO A 1 88 ? -7.717 9.317 2.281 1.00 86.44 88 PRO A O 1
ATOM 696 N N . ILE A 1 89 ? -6.539 7.624 1.384 1.00 90.69 89 ILE A N 1
ATOM 697 C CA . ILE A 1 89 ? -5.211 8.159 1.702 1.00 90.69 89 ILE A CA 1
ATOM 698 C C . ILE A 1 89 ? -4.945 9.522 1.040 1.00 90.69 89 ILE A C 1
ATOM 700 O O . ILE A 1 89 ? -4.186 10.329 1.573 1.00 90.69 89 ILE A O 1
ATOM 704 N N . GLU A 1 90 ? -5.594 9.819 -0.091 1.00 90.38 90 GLU A N 1
ATOM 705 C CA . GLU A 1 90 ? -5.396 11.073 -0.825 1.00 90.38 90 GLU A CA 1
ATOM 706 C C . GLU A 1 90 ? -5.863 12.278 -0.005 1.00 90.38 90 GLU A C 1
ATOM 708 O O . GLU A 1 90 ? -5.230 13.336 -0.021 1.00 90.38 90 GLU A O 1
ATOM 713 N N . LEU A 1 91 ? -6.926 12.107 0.792 1.00 89.12 91 LEU A N 1
ATOM 714 C CA . LEU A 1 91 ? -7.383 13.130 1.733 1.00 89.12 91 LEU A CA 1
ATOM 715 C C . LEU A 1 91 ? -6.319 13.401 2.803 1.00 89.12 91 LEU A C 1
ATOM 717 O O . LEU A 1 91 ? -6.038 14.558 3.118 1.00 89.12 91 LEU A O 1
ATOM 721 N N . TYR A 1 92 ? -5.674 12.353 3.318 1.00 89.25 92 TYR A N 1
ATOM 722 C CA . TYR A 1 92 ? -4.592 12.487 4.293 1.00 89.25 92 TYR A CA 1
ATOM 723 C C . TYR A 1 92 ? -3.388 13.211 3.691 1.00 89.25 92 TYR A C 1
ATOM 725 O O . TYR A 1 92 ? -2.887 14.166 4.289 1.00 89.25 92 TYR A O 1
ATOM 733 N N . PHE A 1 93 ? -2.964 12.840 2.481 1.00 88.88 93 PHE A N 1
ATOM 734 C CA . PHE A 1 93 ? -1.878 13.541 1.798 1.00 88.88 93 PHE A CA 1
ATOM 735 C C . PHE A 1 93 ? -2.208 15.003 1.509 1.00 88.88 93 PHE A C 1
ATOM 737 O O . PHE A 1 93 ? -1.327 15.852 1.649 1.00 88.88 93 PHE A O 1
ATOM 744 N N . PHE A 1 94 ? -3.454 15.326 1.157 1.00 89.50 94 PHE A N 1
ATOM 745 C CA . PHE A 1 94 ? -3.892 16.710 0.998 1.00 89.50 94 PHE A CA 1
ATOM 746 C C . PHE A 1 94 ? -3.700 17.519 2.290 1.00 89.50 94 PHE A C 1
ATOM 748 O O . PHE A 1 94 ? -3.099 18.597 2.256 1.00 89.50 94 PHE A O 1
ATOM 755 N N . TYR A 1 95 ? -4.132 16.987 3.439 1.00 88.69 95 TYR A N 1
ATOM 756 C CA . TYR A 1 95 ? -3.931 17.635 4.740 1.00 88.69 95 TYR A CA 1
ATOM 757 C C . TYR A 1 95 ? -2.450 17.802 5.093 1.00 88.69 95 TYR A C 1
ATOM 759 O O . TYR A 1 95 ? -2.038 18.890 5.504 1.00 88.69 95 TYR A O 1
ATOM 767 N N . ILE A 1 96 ? -1.650 16.748 4.907 1.00 87.50 96 ILE A N 1
ATOM 768 C CA . ILE A 1 96 ? -0.209 16.757 5.179 1.00 87.50 96 ILE A CA 1
ATOM 769 C C . ILE A 1 96 ? 0.469 17.844 4.340 1.00 87.50 96 ILE A C 1
ATOM 771 O O . ILE A 1 96 ? 1.094 18.748 4.894 1.00 87.50 96 ILE A O 1
ATOM 775 N N . LYS A 1 97 ? 0.277 17.818 3.015 1.00 86.38 97 LYS A N 1
ATOM 776 C CA . LYS A 1 97 ? 0.839 18.805 2.081 1.00 86.38 97 LYS A CA 1
ATOM 777 C C . LYS A 1 97 ? 0.449 20.222 2.478 1.00 86.38 97 LYS A C 1
ATOM 779 O O . LYS A 1 97 ? 1.319 21.074 2.622 1.00 86.38 97 LYS A O 1
ATOM 784 N N . ARG A 1 98 ? -0.839 20.474 2.732 1.00 89.25 98 ARG A N 1
ATOM 785 C CA . ARG A 1 98 ? -1.324 21.798 3.144 1.00 89.25 98 ARG A CA 1
ATOM 786 C C . ARG A 1 98 ? -0.632 22.297 4.414 1.00 89.25 98 ARG A C 1
ATOM 788 O O . ARG A 1 98 ? -0.305 23.475 4.501 1.00 89.25 98 ARG A O 1
ATOM 795 N N . ARG A 1 99 ? -0.378 21.419 5.388 1.00 86.25 99 ARG A N 1
ATOM 796 C CA . ARG A 1 99 ? 0.325 21.781 6.628 1.00 86.25 99 ARG A CA 1
ATOM 797 C C . ARG A 1 99 ? 1.818 22.054 6.419 1.00 86.25 99 ARG A C 1
ATOM 799 O O . ARG A 1 99 ? 2.376 22.845 7.172 1.00 86.25 99 ARG A O 1
ATOM 806 N N . PHE A 1 100 ? 2.450 21.428 5.427 1.00 82.25 100 PHE A N 1
ATOM 807 C CA . PHE A 1 100 ? 3.843 21.700 5.061 1.00 82.25 100 PHE A CA 1
ATOM 808 C C . PHE A 1 100 ? 4.006 22.982 4.237 1.00 82.25 100 PHE A C 1
ATOM 810 O O . PHE A 1 100 ? 4.951 23.721 4.480 1.00 82.25 100 PHE A O 1
ATOM 817 N N . TYR A 1 101 ? 3.092 23.261 3.302 1.00 77.56 101 TYR A N 1
ATOM 818 C CA . TYR A 1 101 ? 3.169 24.441 2.428 1.00 77.56 101 TYR A CA 1
ATOM 819 C C . TYR A 1 101 ? 2.669 25.738 3.076 1.00 77.56 101 TYR A C 1
ATOM 821 O O . TYR A 1 101 ? 3.052 26.812 2.634 1.00 77.56 101 TYR A O 1
ATOM 829 N N . ASN A 1 102 ? 1.830 25.657 4.113 1.00 69.75 102 ASN A N 1
ATOM 830 C CA . ASN A 1 102 ? 1.340 26.828 4.852 1.00 69.75 102 ASN A CA 1
ATOM 831 C C . ASN A 1 102 ? 2.247 27.215 6.039 1.00 69.75 102 ASN A C 1
ATOM 833 O O . ASN A 1 102 ? 1.757 27.781 7.018 1.00 69.75 102 ASN A O 1
ATOM 837 N N . LYS A 1 103 ? 3.532 26.853 5.987 1.00 50.03 103 LYS A N 1
ATOM 838 C CA . LYS A 1 103 ? 4.558 27.339 6.912 1.00 50.03 103 LYS A CA 1
ATOM 839 C C . LYS A 1 103 ? 5.367 28.447 6.265 1.00 50.03 103 LYS A C 1
ATOM 841 O O . LYS A 1 103 ? 5.699 28.288 5.072 1.00 50.03 103 LYS A O 1
#

Foldseek 3Di:
DDWEWDWDADPVGDIDIDIDPDHDALVNVLVSVLVCVVVVVDAQLEEDEDEVDVSPPPPVCVVSVCVSQVVRNYHYYYDPPPPCVPPPVVVVVVVVVCVVVVD